Protein AF-A0A528D0G0-F1 (afdb_monomer_lite)

Sequence (110 aa):
LKVEKDDASKDRLARLEKDLSALEEESTELTSKWQAEKQKLGLAADLKKQLDEARNDLAIAQRNGEFQRAGELAYGKIPELEKKLTQAEAQDGKVGMVEEVVTPDHVAHI

Radius of gyration: 26.77 Å; chains: 1; bounding box: 59×29×76 Å

Foldseek 3Di:
DVVVVVVVVVVVVVVVVVVVVVVVVVVVVVVVVVVVVVVLVVVLVVLVVQLVVLVVVLVVCVVVVVVVSNCCSVPPVNVVSVVVNVVSVVVVVVPDDDPPPVDVVVVPDD

Secondary structure (DSSP, 8-state):
-HHHHHHHHHHHHHHHHHHHHHHHHHHHHHHHHHHHHHHHHHHHHHHHHHHHHHHHHHHHHHHHT-HHHHHHIIIIIHHHHHHHHHHHHHHHTTTSS------GGGG---

pLDDT: mean 76.04, std 17.57, range [34.56, 94.12]

Structure (mmCIF, N/CA/C/O backbone):
data_AF-A0A528D0G0-F1
#
_entry.id   AF-A0A528D0G0-F1
#
loop_
_atom_site.group_PDB
_atom_site.id
_atom_site.type_symbol
_atom_site.label_atom_id
_atom_site.label_alt_id
_atom_site.label_comp_id
_atom_site.label_asym_id
_atom_site.label_entity_id
_atom_site.label_seq_id
_atom_site.pdbx_PDB_ins_code
_atom_site.Cartn_x
_atom_site.Cartn_y
_atom_site.Cartn_z
_atom_site.occupancy
_atom_site.B_iso_or_equiv
_atom_site.auth_seq_id
_atom_site.auth_comp_id
_atom_site.auth_asym_id
_atom_site.auth_atom_id
_atom_site.pdbx_PDB_model_num
ATOM 1 N N . LEU A 1 1 ? 36.487 -0.348 -53.279 1.00 54.69 1 LEU A N 1
ATOM 2 C CA . LEU A 1 1 ? 36.580 -0.424 -51.803 1.00 54.69 1 LEU A CA 1
ATOM 3 C C . LEU A 1 1 ? 35.789 0.629 -51.010 1.00 54.69 1 LEU A C 1
ATOM 5 O O . LEU A 1 1 ? 35.525 0.363 -49.849 1.00 54.69 1 LEU A O 1
ATOM 9 N N . LYS A 1 2 ? 35.403 1.806 -51.544 1.00 52.78 2 LYS A N 1
ATOM 10 C CA . LYS A 1 2 ? 34.578 2.764 -50.765 1.00 52.78 2 LYS A CA 1
ATOM 11 C C . LYS A 1 2 ? 33.102 2.344 -50.619 1.00 52.78 2 LYS A C 1
ATOM 13 O O . LYS A 1 2 ? 32.533 2.576 -49.565 1.00 52.78 2 LYS A O 1
ATOM 18 N N . VAL A 1 3 ? 32.528 1.682 -51.626 1.00 55.06 3 VAL A N 1
ATOM 19 C CA . VAL A 1 3 ? 31.097 1.308 -51.659 1.00 55.06 3 VAL A CA 1
ATOM 20 C C . VAL A 1 3 ? 30.769 0.130 -50.723 1.00 55.06 3 VAL A C 1
ATOM 22 O O . VAL A 1 3 ? 29.803 0.203 -49.978 1.00 55.06 3 VAL A O 1
ATOM 25 N N . GLU A 1 4 ? 31.631 -0.894 -50.642 1.00 53.88 4 GLU A N 1
ATOM 26 C CA . GLU A 1 4 ? 31.452 -2.033 -49.711 1.00 53.88 4 GLU A CA 1
ATOM 27 C C . GLU A 1 4 ? 31.440 -1.609 -48.236 1.00 53.88 4 GLU A C 1
ATOM 29 O O . GLU A 1 4 ? 30.792 -2.237 -47.400 1.00 53.88 4 GLU A O 1
ATOM 34 N N . LYS A 1 5 ? 32.158 -0.529 -47.906 1.00 58.69 5 LYS A N 1
ATOM 35 C CA . LYS A 1 5 ? 32.216 0.002 -46.544 1.00 58.69 5 LYS A CA 1
ATOM 36 C C . LYS A 1 5 ? 30.916 0.711 -46.166 1.00 58.69 5 LYS A C 1
ATOM 38 O O . LYS A 1 5 ? 30.526 0.624 -45.007 1.00 58.69 5 LYS A O 1
ATOM 43 N N . ASP A 1 6 ? 30.251 1.363 -47.119 1.00 69.19 6 ASP A N 1
ATOM 44 C CA . ASP A 1 6 ? 28.952 2.011 -46.907 1.00 69.19 6 ASP A CA 1
ATOM 45 C C . ASP A 1 6 ? 27.831 0.985 -46.738 1.00 69.19 6 ASP A C 1
ATOM 47 O O . ASP A 1 6 ? 27.023 1.129 -45.823 1.00 69.19 6 ASP A O 1
ATOM 51 N N . ASP A 1 7 ? 27.802 -0.079 -47.544 1.00 74.31 7 ASP A N 1
ATOM 52 C CA . ASP A 1 7 ? 26.757 -1.105 -47.428 1.00 74.31 7 ASP A CA 1
ATOM 53 C C . ASP A 1 7 ? 26.907 -1.929 -46.139 1.00 74.31 7 ASP A C 1
ATOM 55 O O . ASP A 1 7 ? 25.940 -2.094 -45.398 1.00 74.31 7 ASP A O 1
ATOM 59 N N . ALA A 1 8 ? 28.131 -2.334 -45.774 1.00 77.31 8 ALA A N 1
ATOM 60 C CA . ALA A 1 8 ? 28.383 -3.002 -44.492 1.00 77.31 8 ALA A CA 1
ATOM 61 C C . ALA A 1 8 ? 28.116 -2.091 -43.276 1.00 77.31 8 ALA A C 1
ATOM 63 O O . ALA A 1 8 ? 27.755 -2.576 -42.199 1.00 77.31 8 ALA A O 1
ATOM 64 N N . SER A 1 9 ? 28.294 -0.773 -43.428 1.00 75.31 9 SER A N 1
ATOM 65 C CA . SER A 1 9 ? 27.980 0.198 -42.372 1.00 75.31 9 SER A CA 1
ATOM 66 C C . SER A 1 9 ? 26.473 0.399 -42.219 1.00 75.31 9 SER A C 1
ATOM 68 O O . SER A 1 9 ? 25.999 0.448 -41.087 1.00 75.31 9 SER A O 1
ATOM 70 N N . LYS A 1 10 ? 25.713 0.443 -43.322 1.00 79.06 10 LYS A N 1
ATOM 71 C CA . LYS A 1 10 ? 24.240 0.493 -43.303 1.00 79.06 10 LYS A CA 1
ATOM 72 C C . LYS A 1 10 ? 23.635 -0.760 -42.675 1.00 79.06 10 LYS A C 1
ATOM 74 O O . LYS A 1 10 ? 22.756 -0.639 -41.831 1.00 79.06 10 LYS A O 1
ATOM 79 N N . ASP A 1 11 ? 24.153 -1.942 -43.005 1.00 82.00 11 ASP A N 1
ATOM 80 C CA . ASP A 1 11 ? 23.706 -3.208 -42.406 1.00 82.00 11 ASP A CA 1
ATOM 81 C C . ASP A 1 11 ? 23.971 -3.262 -40.895 1.00 82.00 11 ASP A C 1
ATOM 83 O O . ASP A 1 11 ? 23.135 -3.733 -40.122 1.00 82.00 11 ASP A O 1
ATOM 87 N N . ARG A 1 12 ? 25.128 -2.756 -40.442 1.00 82.19 12 ARG A N 1
ATOM 88 C CA . ARG A 1 12 ? 25.420 -2.620 -39.006 1.00 82.19 12 ARG A CA 1
ATOM 89 C C . ARG A 1 12 ? 24.494 -1.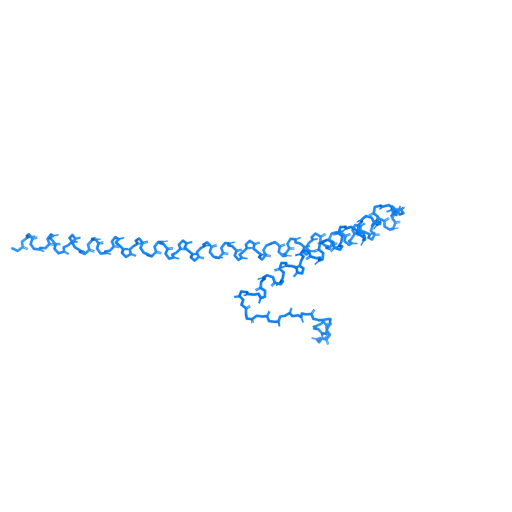626 -38.323 1.00 82.19 12 ARG A C 1
ATOM 91 O O . ARG A 1 12 ? 24.072 -1.892 -37.204 1.00 82.19 12 ARG A O 1
ATOM 98 N N . LEU A 1 13 ? 24.203 -0.507 -38.979 1.00 82.94 13 LEU A N 1
ATOM 99 C CA . LEU A 1 13 ? 23.323 0.528 -38.452 1.00 82.94 13 LEU A CA 1
ATOM 100 C C . LEU A 1 13 ? 21.894 -0.003 -38.291 1.00 82.94 13 LEU A C 1
ATOM 102 O O . LEU A 1 13 ? 21.342 0.110 -37.206 1.00 82.94 13 LEU A O 1
ATOM 106 N N . ALA A 1 14 ? 21.362 -0.712 -39.289 1.00 84.38 14 ALA A N 1
ATOM 107 C CA . ALA A 1 14 ? 20.046 -1.346 -39.206 1.00 84.38 14 ALA A CA 1
ATOM 108 C C . ALA A 1 14 ? 19.964 -2.419 -38.102 1.00 84.38 14 ALA A C 1
ATOM 110 O O . ALA A 1 14 ? 18.942 -2.549 -37.430 1.00 84.38 14 ALA A O 1
ATOM 111 N N . ARG A 1 15 ? 21.041 -3.191 -37.881 1.00 85.19 15 ARG A N 1
ATOM 112 C CA . ARG A 1 15 ? 21.112 -4.138 -36.753 1.00 85.19 15 ARG A CA 1
ATOM 113 C C . ARG A 1 15 ? 21.133 -3.419 -35.408 1.00 85.19 15 ARG A C 1
ATOM 115 O O . ARG A 1 15 ? 20.376 -3.799 -34.529 1.00 85.19 15 ARG A O 1
ATOM 122 N N . LEU A 1 16 ? 21.947 -2.373 -35.271 1.00 83.06 16 LEU A N 1
ATOM 123 C CA . LEU A 1 16 ? 22.017 -1.569 -34.050 1.00 83.06 16 LEU A CA 1
ATOM 124 C C . LEU A 1 16 ? 20.686 -0.881 -33.736 1.00 83.06 16 LEU A C 1
ATOM 126 O O . LEU A 1 16 ? 20.292 -0.865 -32.581 1.00 83.06 16 LEU A O 1
ATOM 130 N N . GLU A 1 17 ? 19.979 -0.355 -34.737 1.00 84.12 17 GLU A N 1
ATOM 131 C CA . GLU A 1 17 ? 18.640 0.226 -34.558 1.00 84.12 17 GLU A CA 1
ATOM 132 C C . GLU A 1 17 ? 17.622 -0.823 -34.105 1.00 84.12 17 GLU A C 1
ATOM 134 O O . GLU A 1 17 ? 16.809 -0.560 -33.220 1.00 84.12 17 GLU A O 1
ATOM 139 N N . LYS A 1 18 ? 17.690 -2.035 -34.664 1.00 88.00 18 LYS A N 1
ATOM 140 C CA . LYS A 1 18 ? 16.833 -3.145 -34.242 1.00 88.00 18 LYS A CA 1
ATOM 141 C C . LYS A 1 18 ? 17.132 -3.585 -32.808 1.00 88.00 18 LYS A C 1
ATOM 143 O O . LYS A 1 18 ? 16.201 -3.793 -32.036 1.00 88.00 18 LYS A O 1
ATOM 148 N N . ASP A 1 19 ? 18.409 -3.712 -32.460 1.00 85.12 19 ASP A N 1
ATOM 149 C CA . ASP A 1 19 ? 18.845 -4.086 -31.115 1.00 85.12 19 ASP A CA 1
ATOM 150 C C . ASP A 1 19 ? 18.480 -2.991 -30.100 1.00 85.12 19 ASP A C 1
ATOM 152 O O . ASP A 1 19 ? 18.052 -3.304 -28.993 1.00 85.12 19 ASP A O 1
ATOM 156 N N . LEU A 1 20 ? 18.577 -1.715 -30.490 1.00 87.25 20 LEU A N 1
ATOM 157 C CA . LEU A 1 20 ? 18.145 -0.576 -29.680 1.00 87.25 20 LEU A CA 1
ATOM 158 C C . LEU A 1 20 ? 16.640 -0.636 -29.406 1.00 87.25 20 LEU A C 1
ATOM 160 O O . LEU A 1 20 ? 16.237 -0.566 -28.251 1.00 87.25 20 LEU A O 1
ATOM 164 N N . SER A 1 21 ? 15.826 -0.832 -30.447 1.00 88.38 21 SER A N 1
ATOM 165 C CA . SER A 1 21 ? 14.372 -0.955 -30.303 1.00 88.38 21 SER A CA 1
ATOM 166 C C . SER A 1 21 ? 13.990 -2.139 -29.411 1.00 88.38 21 SER A C 1
ATOM 168 O O . SER A 1 21 ? 13.087 -2.015 -28.591 1.00 88.38 21 SER A O 1
ATOM 170 N N . ALA A 1 22 ? 14.688 -3.273 -29.532 1.00 88.62 22 ALA A N 1
ATOM 171 C CA . ALA A 1 22 ? 14.456 -4.438 -28.679 1.00 88.62 22 ALA A CA 1
ATOM 172 C C . ALA A 1 22 ? 14.811 -4.157 -27.207 1.00 88.62 22 ALA A C 1
ATOM 174 O O . ALA A 1 22 ? 14.057 -4.526 -26.309 1.00 88.62 22 ALA A O 1
ATOM 175 N N . LEU A 1 23 ? 15.925 -3.463 -26.950 1.00 85.38 23 LEU A N 1
ATOM 176 C CA . LEU A 1 23 ? 16.320 -3.061 -25.596 1.00 85.38 23 LEU A CA 1
ATOM 177 C C . LEU A 1 23 ? 15.362 -2.025 -24.990 1.00 85.38 23 LEU A C 1
ATOM 179 O O . LEU A 1 23 ? 15.108 -2.047 -23.786 1.00 85.38 23 LEU A O 1
ATOM 183 N N . GLU A 1 24 ? 14.841 -1.104 -25.801 1.00 86.06 24 GLU A N 1
ATOM 184 C CA . GLU A 1 24 ? 13.842 -0.123 -25.370 1.00 86.06 24 GLU A CA 1
ATOM 185 C C . GLU A 1 24 ? 12.513 -0.796 -25.002 1.00 86.06 24 GLU A C 1
ATOM 187 O O . GLU A 1 24 ? 11.918 -0.452 -23.977 1.00 86.06 24 GLU A O 1
ATOM 192 N N . GLU A 1 25 ? 12.074 -1.794 -25.773 1.00 88.06 25 GLU A N 1
ATOM 193 C CA . GLU A 1 25 ? 10.908 -2.624 -25.442 1.00 88.06 25 GLU A CA 1
ATOM 194 C C . GLU A 1 25 ? 11.117 -3.400 -24.133 1.00 88.06 25 GLU A C 1
ATOM 196 O O . GLU A 1 25 ? 10.272 -3.350 -23.239 1.00 88.06 25 GLU A O 1
ATOM 201 N N . GLU A 1 26 ? 12.271 -4.047 -23.956 1.00 85.75 26 GLU A N 1
ATOM 202 C CA . GLU A 1 26 ? 12.580 -4.781 -22.723 1.00 85.75 26 GLU A CA 1
ATOM 203 C C . GLU A 1 26 ? 12.638 -3.843 -21.504 1.00 85.75 26 GLU A C 1
ATOM 205 O O . GLU A 1 26 ? 12.068 -4.122 -20.444 1.00 85.75 26 GLU A O 1
ATOM 210 N N . SER A 1 27 ? 13.264 -2.675 -21.663 1.00 82.94 27 SER A N 1
ATOM 211 C CA . SER A 1 27 ? 13.347 -1.647 -20.623 1.00 82.94 27 SER A CA 1
ATOM 212 C C . SER A 1 27 ? 11.970 -1.099 -20.242 1.00 82.94 27 SER A C 1
ATOM 214 O O . SER A 1 27 ? 11.666 -0.934 -19.055 1.00 82.94 27 SER A O 1
ATOM 216 N N . THR A 1 28 ? 11.103 -0.841 -21.223 1.00 87.44 28 THR A N 1
ATOM 217 C CA . THR A 1 28 ? 9.737 -0.365 -20.965 1.00 87.44 28 THR A CA 1
ATOM 218 C C . THR A 1 28 ? 8.874 -1.437 -20.307 1.00 87.44 28 THR A C 1
ATOM 220 O O . THR A 1 28 ? 8.109 -1.111 -19.393 1.00 87.44 28 THR A O 1
ATOM 223 N N . GLU A 1 29 ? 9.033 -2.710 -20.672 1.00 88.50 29 GLU A N 1
ATOM 224 C CA . GLU A 1 29 ? 8.336 -3.820 -20.020 1.00 88.50 29 GLU A CA 1
ATOM 225 C C . GLU A 1 29 ? 8.761 -3.965 -18.550 1.00 88.50 29 GLU A C 1
ATOM 227 O O . GLU A 1 29 ? 7.912 -4.029 -17.654 1.00 88.50 29 GLU A O 1
ATOM 232 N N . LEU A 1 30 ? 10.069 -3.952 -18.277 1.00 81.12 30 LEU A N 1
ATOM 233 C CA . LEU A 1 30 ? 10.614 -4.027 -16.918 1.00 81.12 30 LEU A CA 1
ATOM 234 C C . LEU A 1 30 ? 10.213 -2.814 -16.075 1.00 81.12 30 LEU A C 1
ATOM 236 O O . LEU A 1 30 ? 9.803 -2.968 -14.924 1.00 81.12 30 LEU A O 1
ATOM 240 N N . THR A 1 31 ? 10.260 -1.613 -16.653 1.00 81.88 31 THR A N 1
ATOM 241 C CA . THR A 1 31 ? 9.828 -0.384 -15.975 1.00 81.88 31 THR A CA 1
ATOM 242 C C . THR A 1 31 ? 8.341 -0.436 -15.639 1.00 81.88 31 THR A C 1
ATOM 244 O O . THR A 1 31 ? 7.949 -0.046 -14.540 1.00 81.88 31 THR A O 1
ATOM 247 N N . SER A 1 32 ? 7.510 -0.956 -16.545 1.00 83.38 32 SER A N 1
ATOM 248 C CA . SER A 1 32 ? 6.069 -1.107 -16.320 1.00 83.38 32 SER A CA 1
ATOM 249 C C . SER A 1 32 ? 5.774 -2.115 -15.210 1.00 83.38 32 SER A C 1
ATOM 251 O O . SER A 1 32 ? 4.951 -1.841 -14.335 1.00 83.38 32 SER A O 1
ATOM 253 N N . LYS A 1 33 ? 6.484 -3.252 -15.191 1.00 77.38 33 LYS A N 1
ATOM 254 C CA . LYS A 1 33 ? 6.405 -4.241 -14.104 1.00 77.38 33 LYS A CA 1
ATOM 255 C C . LYS A 1 33 ? 6.804 -3.623 -12.765 1.00 77.38 33 LYS A C 1
ATOM 257 O O . LYS A 1 33 ? 6.042 -3.709 -11.807 1.00 77.38 33 LYS A O 1
ATOM 262 N N . TRP A 1 34 ? 7.930 -2.911 -12.721 1.00 77.31 34 TRP A N 1
ATOM 263 C CA . TRP A 1 34 ? 8.395 -2.236 -11.510 1.00 77.31 34 TRP A CA 1
ATOM 264 C C . TRP A 1 34 ? 7.428 -1.147 -11.026 1.00 77.31 34 TRP A C 1
ATOM 266 O O . TRP A 1 34 ? 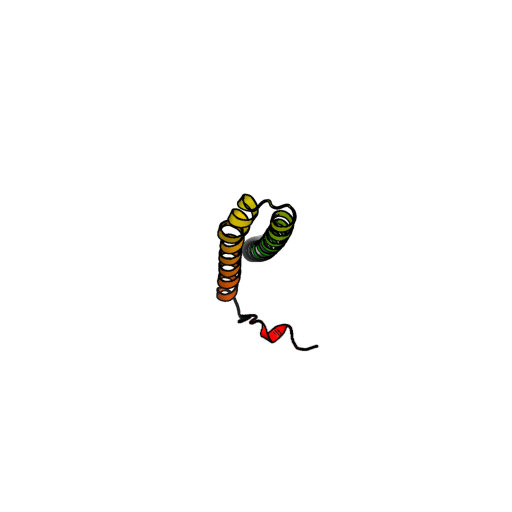7.160 -1.041 -9.831 1.00 77.31 34 TRP A O 1
ATOM 276 N N . GLN A 1 35 ? 6.860 -0.346 -11.931 1.00 75.31 35 GLN A N 1
ATOM 277 C CA . GLN A 1 35 ? 5.846 0.649 -11.575 1.00 75.31 35 GLN A CA 1
ATOM 278 C C . GLN A 1 35 ? 4.577 -0.005 -11.023 1.00 75.31 35 GLN A C 1
ATOM 280 O O . GLN A 1 35 ? 4.032 0.488 -10.035 1.00 75.31 35 GLN A O 1
ATOM 285 N N . ALA A 1 36 ? 4.132 -1.117 -11.613 1.00 77.25 36 ALA A N 1
ATOM 286 C CA . ALA A 1 36 ? 2.985 -1.870 -11.123 1.00 77.25 36 ALA A CA 1
ATOM 287 C C . ALA A 1 36 ? 3.246 -2.455 -9.726 1.00 77.25 36 ALA A C 1
ATOM 289 O O . ALA A 1 36 ? 2.400 -2.327 -8.843 1.00 77.25 36 ALA A O 1
ATOM 290 N N . GLU A 1 37 ? 4.423 -3.037 -9.489 1.00 74.50 37 GLU A N 1
ATOM 291 C CA . GLU A 1 37 ? 4.828 -3.530 -8.165 1.00 74.50 37 GLU A CA 1
ATOM 292 C C . GLU A 1 37 ? 4.927 -2.398 -7.141 1.00 74.50 37 GLU A C 1
ATOM 294 O O . GLU A 1 37 ? 4.390 -2.499 -6.040 1.00 74.50 37 GLU A O 1
ATOM 299 N N . LYS A 1 38 ? 5.526 -1.265 -7.515 1.00 73.44 38 LYS A N 1
ATOM 300 C CA . LYS A 1 38 ? 5.622 -0.095 -6.638 1.00 73.44 38 LYS A CA 1
ATOM 301 C C . LYS A 1 38 ? 4.248 0.471 -6.283 1.00 73.44 38 LYS A C 1
ATOM 303 O O . LYS A 1 38 ? 4.035 0.878 -5.143 1.00 73.44 38 LYS A O 1
ATOM 308 N N . GLN A 1 39 ? 3.317 0.510 -7.237 1.00 77.19 39 GLN A N 1
ATOM 309 C CA . GLN A 1 39 ? 1.938 0.918 -6.973 1.00 77.19 39 GLN A CA 1
ATOM 310 C C . GLN A 1 39 ? 1.245 -0.055 -6.019 1.00 77.19 39 GLN A C 1
ATOM 312 O O . GLN A 1 39 ? 0.613 0.404 -5.072 1.00 77.19 39 GLN A O 1
ATOM 317 N N . LYS A 1 40 ? 1.403 -1.371 -6.204 1.00 74.19 40 LYS A N 1
ATOM 318 C CA . LYS A 1 40 ? 0.859 -2.384 -5.282 1.00 74.19 40 LYS A CA 1
ATOM 319 C C . LYS A 1 40 ? 1.401 -2.221 -3.863 1.00 74.19 40 LYS A C 1
ATOM 321 O O . LYS A 1 40 ? 0.616 -2.141 -2.920 1.00 74.19 40 LYS A O 1
ATOM 326 N N . LEU A 1 41 ? 2.716 -2.057 -3.726 1.00 75.19 41 LEU A N 1
ATOM 327 C CA . LEU A 1 41 ? 3.362 -1.828 -2.435 1.00 75.19 41 LEU A CA 1
ATOM 328 C C . LEU A 1 41 ? 2.864 -0.528 -1.779 1.00 75.19 41 LEU A C 1
ATOM 330 O O . LEU A 1 41 ? 2.584 -0.487 -0.581 1.00 75.19 41 LEU A O 1
ATOM 334 N N . GLY A 1 42 ? 2.699 0.529 -2.581 1.00 80.06 42 GLY A N 1
ATOM 335 C CA . GLY A 1 42 ? 2.132 1.801 -2.138 1.00 80.06 42 GLY A CA 1
ATOM 336 C C . GLY A 1 42 ? 0.684 1.675 -1.660 1.00 80.06 42 GLY A C 1
ATOM 337 O O . GLY A 1 42 ? 0.332 2.264 -0.643 1.00 80.06 42 GLY A O 1
ATOM 338 N N . LEU A 1 43 ? -0.138 0.874 -2.342 1.00 82.00 43 LEU A N 1
ATOM 339 C CA . LEU A 1 43 ? -1.527 0.618 -1.956 1.00 82.00 43 LEU A CA 1
ATOM 340 C C . LEU A 1 43 ? -1.619 -0.134 -0.625 1.00 82.00 43 LEU A C 1
ATOM 342 O O . LEU A 1 43 ? -2.430 0.238 0.218 1.00 82.00 43 LEU A O 1
ATOM 346 N N . ALA A 1 44 ? -0.785 -1.152 -0.403 1.00 81.31 44 ALA A N 1
ATOM 347 C CA . ALA A 1 44 ? -0.755 -1.873 0.870 1.00 81.31 44 ALA A CA 1
ATOM 348 C C . ALA A 1 44 ? -0.333 -0.957 2.035 1.00 81.31 44 ALA A C 1
ATOM 350 O O . ALA A 1 44 ? -0.953 -0.976 3.101 1.00 81.31 44 ALA A O 1
ATOM 351 N N . ALA A 1 45 ? 0.682 -0.113 1.822 1.00 81.94 45 ALA A N 1
ATOM 352 C CA . ALA A 1 45 ? 1.124 0.867 2.812 1.00 81.94 45 ALA A CA 1
ATOM 353 C C . ALA A 1 45 ? 0.041 1.918 3.119 1.00 81.94 45 ALA A C 1
ATOM 355 O O . ALA A 1 45 ? -0.190 2.246 4.283 1.00 81.94 45 ALA A O 1
ATOM 356 N N . ASP A 1 46 ? -0.652 2.414 2.093 1.00 86.69 46 ASP A N 1
ATOM 357 C CA . ASP A 1 46 ? -1.741 3.377 2.258 1.00 86.69 46 ASP A CA 1
ATOM 358 C C . ASP A 1 46 ? -2.946 2.756 2.983 1.00 86.69 46 ASP A C 1
ATOM 360 O O . ASP A 1 46 ? -3.494 3.361 3.902 1.00 86.69 46 ASP A O 1
ATOM 364 N N . LEU A 1 47 ? -3.304 1.507 2.664 1.00 87.25 47 LEU A N 1
ATOM 365 C CA . LEU A 1 47 ? -4.353 0.765 3.370 1.00 87.25 47 LEU A CA 1
ATOM 366 C C . LEU A 1 47 ? -4.017 0.552 4.852 1.00 87.25 47 LEU A C 1
ATOM 368 O O . LEU A 1 47 ? -4.893 0.746 5.695 1.00 87.25 47 LEU A O 1
ATOM 372 N N . LYS A 1 48 ? -2.763 0.209 5.186 1.00 85.94 48 LYS A N 1
ATOM 373 C CA . LYS A 1 48 ? -2.297 0.122 6.584 1.00 85.94 48 LYS A CA 1
ATOM 374 C C . LYS A 1 48 ? -2.438 1.461 7.301 1.00 85.94 48 LYS A C 1
ATOM 376 O O . LYS A 1 48 ? -3.002 1.516 8.389 1.00 85.94 48 LYS A O 1
ATOM 381 N N . LYS A 1 49 ? -2.014 2.550 6.659 1.00 90.19 49 LYS A N 1
ATOM 382 C CA . LYS A 1 49 ? -2.144 3.896 7.224 1.00 90.19 49 LYS A CA 1
ATOM 383 C C . LYS A 1 49 ? -3.608 4.275 7.477 1.00 90.19 49 LYS A C 1
ATOM 385 O O . LYS A 1 49 ? -3.934 4.741 8.564 1.00 90.19 49 LYS A O 1
ATOM 390 N N . GLN A 1 50 ? -4.497 4.032 6.512 1.00 89.12 50 GLN A N 1
ATOM 391 C CA . GLN A 1 50 ? -5.933 4.295 6.666 1.00 89.12 50 GLN A CA 1
ATOM 392 C C . GLN A 1 50 ? -6.561 3.453 7.786 1.00 89.12 50 GLN A C 1
ATOM 394 O O . GLN A 1 50 ? -7.460 3.928 8.481 1.00 89.12 50 GLN A O 1
ATOM 399 N N . LEU A 1 51 ? -6.106 2.208 7.964 1.00 89.69 51 LEU A N 1
ATOM 400 C CA . LEU A 1 51 ? -6.554 1.328 9.041 1.00 89.69 51 LEU A CA 1
ATOM 401 C C . LEU A 1 51 ? -6.167 1.888 10.415 1.00 89.69 51 LEU A C 1
ATOM 403 O O . LEU A 1 51 ? -7.011 1.958 11.309 1.00 89.69 51 LEU A O 1
ATOM 407 N N . ASP A 1 52 ? -4.913 2.305 10.577 1.00 90.94 52 ASP A N 1
ATOM 408 C CA . ASP A 1 52 ? -4.416 2.874 11.830 1.00 90.94 52 ASP A CA 1
ATOM 409 C C . ASP A 1 52 ? -5.104 4.204 12.161 1.00 90.94 52 ASP A C 1
ATOM 411 O O . ASP A 1 52 ? -5.513 4.424 13.304 1.00 90.94 52 ASP A O 1
ATOM 415 N N . GLU A 1 53 ? -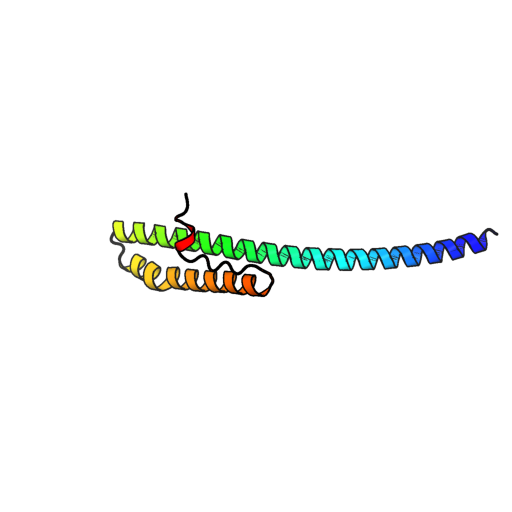5.322 5.059 11.157 1.00 92.69 53 GLU A N 1
ATOM 416 C CA . GLU A 1 53 ? -6.121 6.280 11.301 1.00 92.69 53 GLU A CA 1
ATOM 417 C C . GLU A 1 53 ? -7.553 5.958 11.747 1.00 92.69 53 GLU A C 1
ATOM 419 O O . GLU A 1 53 ? -8.033 6.529 12.725 1.00 92.69 53 GLU A O 1
ATOM 424 N N . ALA A 1 54 ? -8.220 4.989 11.111 1.00 90.94 54 ALA A N 1
ATOM 425 C CA . ALA A 1 54 ? -9.581 4.593 11.474 1.00 90.94 54 ALA A CA 1
ATOM 426 C C . ALA A 1 54 ? -9.674 4.008 12.897 1.00 90.94 54 ALA A C 1
ATOM 428 O O . ALA A 1 54 ? -10.657 4.251 13.601 1.00 90.94 54 ALA A O 1
ATOM 429 N N . ARG A 1 55 ? -8.655 3.263 13.344 1.00 89.81 55 ARG A N 1
ATOM 430 C CA . ARG A 1 55 ? -8.562 2.740 14.718 1.00 89.81 55 ARG A CA 1
ATOM 431 C C . ARG A 1 55 ? -8.373 3.861 15.740 1.00 89.81 55 ARG A C 1
ATOM 433 O O . ARG A 1 55 ? -9.004 3.834 16.796 1.00 89.81 55 ARG A O 1
ATOM 440 N N . ASN A 1 56 ? -7.547 4.855 15.424 1.00 93.19 56 ASN A N 1
ATOM 441 C CA . ASN A 1 56 ? -7.359 6.021 16.281 1.00 93.19 56 ASN A CA 1
ATOM 442 C C . ASN A 1 56 ? -8.639 6.870 16.356 1.00 93.19 56 ASN A C 1
ATOM 444 O O . ASN A 1 56 ? -9.094 7.217 17.446 1.00 93.19 56 ASN A O 1
ATOM 448 N N . ASP A 1 57 ? -9.284 7.113 15.214 1.00 91.94 57 ASP A N 1
ATOM 449 C CA . ASP A 1 57 ? -10.569 7.812 15.135 1.00 91.94 57 ASP A CA 1
ATOM 450 C C . ASP A 1 57 ? -11.648 7.105 15.959 1.00 91.94 57 ASP A C 1
ATOM 452 O O . ASP A 1 57 ? -12.433 7.761 16.642 1.00 91.94 57 ASP A O 1
ATOM 456 N N . LEU A 1 58 ? -11.669 5.768 15.951 1.00 91.50 58 LEU A N 1
ATOM 457 C CA . LEU A 1 58 ? -12.577 4.984 16.782 1.00 91.50 58 LEU A CA 1
ATOM 458 C C . LEU A 1 58 ? -12.315 5.214 18.274 1.00 91.50 58 LEU A C 1
ATOM 460 O O . LEU A 1 58 ? -13.266 5.443 19.023 1.00 91.50 58 LEU A O 1
ATOM 464 N N . ALA A 1 59 ? -11.054 5.211 18.711 1.00 91.50 59 ALA A N 1
ATOM 465 C CA . ALA A 1 59 ? -10.700 5.474 20.107 1.00 91.50 59 ALA A CA 1
ATOM 466 C C . ALA A 1 59 ? -11.079 6.904 20.538 1.00 91.50 59 ALA A C 1
ATOM 468 O O . ALA A 1 59 ? -11.594 7.119 21.639 1.00 91.50 59 ALA A O 1
ATOM 469 N N . ILE A 1 60 ? -10.879 7.886 19.654 1.00 94.12 60 ILE A N 1
ATOM 470 C CA . ILE A 1 60 ? -11.278 9.280 19.880 1.00 94.12 60 ILE A CA 1
ATOM 471 C C . ILE A 1 60 ? -12.804 9.394 19.964 1.00 94.12 60 ILE A C 1
ATOM 473 O O . ILE A 1 60 ? -13.317 9.990 20.912 1.00 94.12 60 ILE A O 1
ATOM 477 N N . ALA A 1 61 ? -13.534 8.792 19.022 1.00 92.69 61 ALA A N 1
ATOM 478 C CA . ALA A 1 61 ? -14.994 8.798 18.990 1.00 92.69 61 ALA A CA 1
ATOM 479 C C . ALA A 1 61 ? -15.588 8.145 20.247 1.00 92.69 61 ALA A C 1
ATOM 481 O O . ALA A 1 61 ? -16.509 8.693 20.850 1.00 92.69 61 ALA A O 1
ATOM 482 N N . GLN A 1 62 ? -15.015 7.027 20.704 1.00 89.75 62 GLN A N 1
ATOM 483 C CA . GLN A 1 62 ? -15.403 6.378 21.959 1.00 89.75 62 GLN A CA 1
ATOM 484 C C . GLN A 1 62 ? -15.183 7.291 23.170 1.00 89.75 62 GLN A C 1
ATOM 486 O O . GLN A 1 62 ? -16.070 7.406 24.015 1.00 89.75 62 GLN A O 1
ATOM 491 N N . ARG A 1 63 ? -14.038 7.983 23.245 1.00 93.31 63 ARG A N 1
ATOM 492 C CA . ARG A 1 63 ? -13.737 8.909 24.348 1.00 93.31 63 ARG A CA 1
ATOM 493 C C . ARG A 1 63 ? -14.649 10.137 24.351 1.00 93.31 63 ARG A C 1
ATOM 495 O O . ARG A 1 63 ? -15.013 10.620 25.418 1.00 93.31 63 ARG A O 1
ATOM 502 N N . ASN A 1 64 ? -15.017 10.628 23.172 1.00 93.06 64 ASN A N 1
ATOM 503 C CA . ASN A 1 64 ? -15.892 11.788 23.007 1.00 93.06 64 ASN A CA 1
ATOM 504 C C . ASN A 1 64 ? -17.387 11.441 23.149 1.00 93.06 64 ASN A C 1
ATOM 506 O O . ASN A 1 64 ? -18.222 12.342 23.129 1.00 93.06 64 ASN A O 1
ATOM 510 N N . GLY A 1 65 ? -17.739 10.157 23.295 1.00 92.31 65 GLY A N 1
ATOM 511 C CA . GLY A 1 65 ? -19.131 9.701 23.374 1.00 92.31 65 GLY A CA 1
ATOM 512 C C . GLY A 1 65 ? -19.865 9.691 22.026 1.00 92.31 65 GLY A C 1
ATOM 513 O O . GLY A 1 65 ? -21.091 9.602 21.989 1.00 92.31 65 GLY A O 1
ATOM 514 N N . GLU A 1 66 ? -19.141 9.756 20.907 1.00 92.69 66 GLU A N 1
ATOM 515 C CA . GLU A 1 66 ? -19.682 9.675 19.546 1.00 92.69 66 GLU A CA 1
ATOM 516 C C . GLU A 1 66 ? -19.947 8.211 19.145 1.00 92.69 66 GLU A C 1
ATOM 518 O O . GLU A 1 66 ? -19.330 7.663 18.229 1.00 92.69 66 GLU A O 1
ATOM 523 N N . PHE A 1 67 ? -20.878 7.546 19.835 1.00 88.56 67 PHE A N 1
ATOM 524 C CA . PHE A 1 67 ? -21.144 6.113 19.644 1.00 88.56 67 PHE A CA 1
ATOM 525 C C . PHE A 1 67 ? -21.637 5.749 18.238 1.00 88.56 67 PHE A C 1
ATOM 527 O O . PHE A 1 67 ? -21.346 4.656 17.757 1.00 88.56 67 PHE A O 1
ATOM 534 N N . GLN A 1 68 ? -22.339 6.661 17.559 1.00 90.62 68 GLN A N 1
ATOM 535 C CA . GLN A 1 68 ? -22.778 6.448 16.178 1.00 90.62 68 GLN A CA 1
ATOM 536 C C . GLN A 1 68 ? -21.575 6.332 15.232 1.00 90.62 68 GLN A C 1
ATOM 538 O O . GLN A 1 68 ? -21.439 5.346 14.512 1.00 90.62 68 GLN A O 1
ATOM 543 N N . ARG A 1 69 ? -20.644 7.288 15.316 1.00 87.69 69 ARG A N 1
ATOM 544 C CA . ARG A 1 69 ? -19.418 7.300 14.513 1.00 87.69 69 ARG A CA 1
ATOM 545 C C . ARG A 1 69 ? -18.488 6.142 14.873 1.00 87.69 69 ARG A C 1
ATOM 547 O O . ARG A 1 69 ? -17.914 5.516 13.988 1.00 87.69 69 ARG A O 1
ATOM 554 N N . ALA A 1 70 ? -18.382 5.813 16.160 1.00 90.44 70 ALA A N 1
ATOM 555 C CA . ALA A 1 70 ? -17.627 4.650 16.615 1.00 90.44 70 ALA A CA 1
ATOM 556 C C . ALA A 1 70 ? -18.196 3.338 16.047 1.00 90.44 70 ALA A C 1
ATOM 558 O O . ALA A 1 70 ? -17.424 2.480 15.633 1.00 90.44 70 ALA A O 1
ATOM 559 N N . GLY A 1 71 ? -19.524 3.190 15.976 1.00 88.12 71 GLY A N 1
ATOM 560 C CA . GLY A 1 71 ? -20.179 2.029 15.367 1.00 88.12 71 GLY A CA 1
ATOM 561 C C . GLY A 1 71 ? -19.915 1.913 13.863 1.00 88.12 71 GLY A C 1
ATOM 562 O O . GLY A 1 71 ? -19.573 0.834 13.383 1.00 88.12 71 GLY A O 1
ATOM 563 N N . GLU A 1 72 ? -19.999 3.026 13.130 1.00 90.75 72 GLU A N 1
ATOM 564 C CA . GLU A 1 72 ? -19.687 3.077 11.693 1.00 90.75 72 GLU A CA 1
ATOM 565 C C . GLU A 1 72 ? -18.219 2.718 11.406 1.00 90.75 72 GLU A C 1
ATOM 567 O O . GLU A 1 72 ? -17.921 1.967 10.473 1.00 90.75 72 GLU A O 1
ATOM 572 N N . LEU A 1 73 ? -17.289 3.205 12.232 1.00 89.75 73 LEU A N 1
ATOM 573 C CA . LEU A 1 73 ? -15.872 2.864 12.119 1.00 89.75 73 LEU A CA 1
ATOM 574 C C . LEU A 1 73 ? -15.613 1.396 12.480 1.00 89.75 73 LEU A C 1
ATOM 576 O O . LEU A 1 73 ? -14.939 0.703 11.720 1.00 89.75 73 LEU A O 1
ATOM 580 N N . ALA A 1 74 ? -16.176 0.913 13.591 1.00 86.12 74 ALA A N 1
ATOM 581 C CA . ALA A 1 74 ? -15.942 -0.433 14.118 1.00 86.12 74 ALA A CA 1
ATOM 582 C C . ALA A 1 74 ? -16.488 -1.540 13.212 1.00 86.12 74 ALA A C 1
ATOM 584 O O . ALA A 1 74 ? -15.837 -2.566 13.043 1.00 86.12 74 ALA A O 1
ATOM 585 N N . TYR A 1 75 ? -17.684 -1.344 12.653 1.00 88.00 75 TYR A N 1
ATOM 586 C CA . TYR A 1 75 ? -18.398 -2.387 11.911 1.00 88.00 75 TYR A CA 1
ATOM 587 C C . TYR A 1 75 ? -18.471 -2.139 10.403 1.00 88.00 75 TYR A C 1
ATOM 589 O O . TYR A 1 75 ? -18.828 -3.052 9.663 1.00 88.00 75 TYR A O 1
ATOM 597 N N . GLY A 1 76 ? -18.135 -0.935 9.936 1.00 90.81 76 GLY A N 1
ATOM 598 C CA . GLY A 1 76 ? -18.090 -0.602 8.514 1.00 90.81 76 GLY A CA 1
ATOM 599 C C . GLY A 1 76 ? -16.659 -0.440 8.027 1.00 90.81 76 GLY A C 1
ATOM 600 O O . GLY A 1 76 ? -16.111 -1.305 7.347 1.00 90.81 76 GLY A O 1
ATOM 601 N N . LYS A 1 77 ? -16.033 0.678 8.400 1.00 87.75 77 LYS A N 1
ATOM 602 C CA . LYS A 1 77 ? -14.789 1.121 7.758 1.00 87.75 77 LYS A CA 1
ATOM 603 C C . LYS A 1 77 ? -13.577 0.251 8.100 1.00 87.75 77 LYS A C 1
ATOM 605 O O . LYS A 1 77 ? -12.821 -0.098 7.198 1.00 87.75 77 LYS A O 1
ATOM 610 N N . ILE A 1 78 ? -13.389 -0.113 9.370 1.00 87.69 78 ILE A N 1
ATOM 611 C CA . ILE A 1 78 ? -12.242 -0.929 9.802 1.00 87.69 78 ILE A CA 1
ATOM 612 C C . ILE A 1 78 ? -12.298 -2.336 9.175 1.00 87.69 78 ILE A C 1
ATOM 614 O O . ILE A 1 78 ? -11.326 -2.698 8.512 1.00 87.69 78 ILE A O 1
ATOM 618 N N . PRO A 1 79 ? -13.412 -3.097 9.252 1.00 89.56 79 PRO A N 1
ATOM 619 C CA . PRO A 1 79 ? -13.494 -4.419 8.624 1.00 89.56 79 PRO A CA 1
ATOM 620 C C . PRO A 1 79 ? -13.306 -4.386 7.102 1.00 89.56 79 PRO A C 1
ATOM 622 O O . PRO A 1 79 ? -12.692 -5.284 6.524 1.00 89.56 79 PRO A O 1
ATOM 625 N N . GLU A 1 80 ? -13.809 -3.347 6.427 1.00 89.06 80 GLU A N 1
ATOM 626 C CA . GLU A 1 80 ? -13.585 -3.168 4.990 1.00 89.06 80 GLU A CA 1
ATOM 627 C C . GLU A 1 80 ? -12.110 -2.933 4.652 1.00 89.06 80 GLU A C 1
ATOM 629 O O . GLU A 1 80 ? -11.607 -3.503 3.680 1.00 89.06 80 GLU A O 1
ATOM 634 N N . LEU A 1 81 ? -11.414 -2.1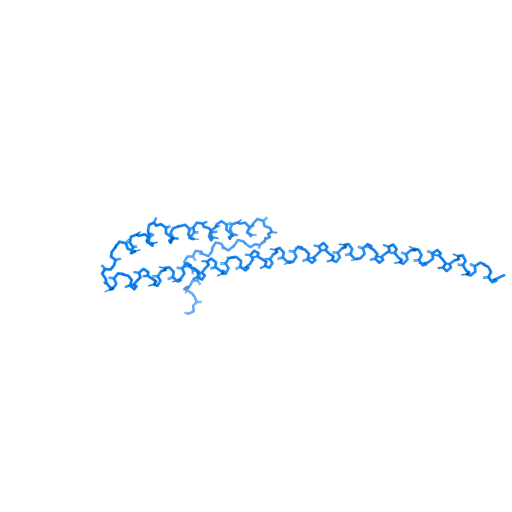06 5.437 1.00 88.12 81 LEU A N 1
ATOM 635 C CA . LEU A 1 81 ? -9.989 -1.834 5.255 1.00 88.12 81 LEU A CA 1
ATOM 636 C C . LEU A 1 81 ? -9.138 -3.073 5.549 1.00 88.12 81 LEU A C 1
ATOM 638 O O . LEU A 1 81 ? -8.246 -3.376 4.760 1.00 88.12 81 LEU A O 1
ATOM 642 N N . GLU A 1 82 ? -9.454 -3.846 6.592 1.00 84.75 82 GLU A N 1
ATOM 643 C CA . GLU A 1 82 ? -8.780 -5.123 6.883 1.00 84.75 82 GLU A CA 1
ATOM 644 C C . GLU A 1 82 ? -8.969 -6.131 5.744 1.00 84.75 82 GLU A C 1
ATOM 646 O O . GLU A 1 82 ? -8.019 -6.788 5.309 1.00 84.75 82 GLU A O 1
ATOM 651 N N . LYS A 1 83 ? -10.180 -6.217 5.181 1.00 85.44 83 LYS A N 1
ATOM 652 C CA . LYS A 1 83 ? -10.456 -7.086 4.031 1.00 85.44 83 LYS A CA 1
ATOM 653 C C . LYS A 1 83 ? -9.712 -6.642 2.768 1.00 85.44 83 LYS A C 1
ATOM 655 O O . LYS A 1 83 ? -9.233 -7.482 2.010 1.00 85.44 83 LYS A O 1
ATOM 660 N N . LYS A 1 84 ? -9.612 -5.334 2.518 1.00 83.81 84 LYS A N 1
ATOM 661 C CA . LYS A 1 84 ? -8.840 -4.799 1.384 1.00 83.81 84 LYS A CA 1
ATOM 662 C C . LYS A 1 84 ? -7.346 -5.035 1.563 1.00 83.81 84 LYS A C 1
ATOM 664 O O . LYS A 1 84 ? -6.684 -5.403 0.599 1.00 83.81 84 LYS A O 1
ATOM 669 N N . LEU A 1 85 ? -6.833 -4.866 2.781 1.00 82.69 85 LEU A N 1
ATOM 670 C CA . LEU A 1 85 ? -5.426 -5.092 3.089 1.00 82.69 85 LEU A CA 1
ATOM 671 C C . LEU A 1 85 ? -5.051 -6.562 2.900 1.00 82.69 85 LEU A C 1
ATOM 673 O O . LEU A 1 85 ? -4.124 -6.861 2.157 1.00 82.69 85 LEU A O 1
ATOM 677 N N . THR A 1 86 ? -5.836 -7.476 3.470 1.00 80.81 86 THR A N 1
ATOM 678 C CA . THR A 1 86 ? -5.634 -8.922 3.292 1.00 80.81 86 THR A CA 1
ATOM 679 C C . THR A 1 86 ? -5.748 -9.353 1.828 1.00 80.81 86 THR A C 1
ATOM 681 O O . THR A 1 86 ? -5.002 -10.223 1.390 1.00 80.81 86 THR A O 1
ATOM 684 N N . GLN A 1 87 ? -6.629 -8.737 1.029 1.00 81.31 87 GLN A N 1
ATOM 685 C CA . GLN A 1 87 ? -6.677 -8.980 -0.418 1.00 81.31 87 GLN A CA 1
ATOM 686 C C . GLN A 1 87 ? -5.442 -8.457 -1.157 1.00 81.31 87 GLN A C 1
ATOM 688 O O . GLN A 1 87 ? -4.961 -9.139 -2.061 1.00 81.31 87 GLN A O 1
ATOM 693 N N . ALA A 1 88 ? -4.943 -7.274 -0.796 1.00 77.94 88 ALA A N 1
ATOM 694 C CA . ALA A 1 88 ? -3.731 -6.709 -1.382 1.00 77.94 88 ALA A CA 1
ATOM 695 C C . ALA A 1 88 ? -2.502 -7.574 -1.049 1.00 77.94 88 ALA A C 1
ATOM 697 O O . ALA A 1 88 ? -1.761 -7.952 -1.952 1.00 77.94 88 ALA A O 1
ATOM 698 N N . GLU A 1 89 ? -2.353 -7.984 0.214 1.00 72.44 89 GLU A N 1
ATOM 699 C CA . GLU A 1 89 ? -1.273 -8.868 0.674 1.00 72.44 89 GLU A CA 1
ATOM 700 C C . GLU A 1 89 ? -1.373 -10.274 0.044 1.00 72.44 89 GLU A C 1
ATOM 702 O O . GLU A 1 89 ? -0.375 -10.833 -0.409 1.00 72.44 89 GLU A O 1
ATOM 707 N N . ALA A 1 90 ? -2.582 -10.832 -0.099 1.00 70.38 90 ALA A N 1
ATOM 708 C CA . ALA A 1 90 ? -2.785 -12.121 -0.769 1.00 70.38 90 ALA A CA 1
ATOM 709 C C . ALA A 1 90 ? -2.519 -12.079 -2.287 1.00 70.38 90 ALA A C 1
ATOM 711 O O . ALA A 1 90 ? -2.195 -13.110 -2.885 1.00 70.38 90 ALA A O 1
ATOM 712 N N . GLN A 1 91 ? -2.686 -10.921 -2.935 1.00 63.69 91 GLN A N 1
ATOM 713 C CA . GLN A 1 91 ? -2.319 -10.746 -4.342 1.00 63.69 91 GLN A CA 1
ATOM 714 C C . GLN A 1 91 ? -0.803 -10.650 -4.535 1.00 63.69 91 GLN A C 1
ATOM 716 O O . GLN A 1 91 ? -0.309 -11.175 -5.535 1.00 63.69 91 GLN A O 1
ATOM 721 N N . ASP A 1 92 ? -0.072 -10.060 -3.587 1.00 59.38 92 ASP A N 1
ATOM 722 C CA . ASP A 1 92 ? 1.397 -10.058 -3.593 1.00 59.38 92 ASP A CA 1
ATOM 723 C C . ASP A 1 92 ? 1.966 -11.466 -3.364 1.00 59.38 92 ASP A C 1
ATOM 725 O O . ASP A 1 92 ? 2.857 -11.900 -4.098 1.00 59.38 92 ASP A O 1
ATOM 729 N N . GLY A 1 93 ? 1.366 -12.253 -2.462 1.00 52.75 93 GLY A N 1
ATOM 730 C CA . GLY A 1 93 ? 1.777 -13.641 -2.202 1.00 52.75 93 GLY A CA 1
ATOM 731 C C . GLY A 1 93 ? 1.666 -14.594 -3.405 1.00 52.75 93 GLY A C 1
ATOM 732 O O . GLY A 1 93 ? 2.289 -15.653 -3.414 1.00 52.75 93 GLY A O 1
ATOM 733 N N . LYS A 1 94 ? 0.913 -14.235 -4.457 1.00 48.44 94 LYS A N 1
ATOM 734 C CA . LYS A 1 94 ? 0.797 -15.041 -5.689 1.00 48.44 94 LYS A CA 1
ATOM 735 C C . LYS A 1 94 ? 1.853 -14.730 -6.755 1.00 48.44 94 LYS A C 1
ATOM 737 O O . LYS A 1 94 ? 1.926 -15.481 -7.727 1.00 48.44 94 LYS A O 1
ATOM 742 N N . VAL A 1 95 ? 2.654 -13.670 -6.604 1.00 46.44 95 VAL A N 1
ATOM 743 C CA . VAL A 1 95 ? 3.674 -13.278 -7.600 1.00 46.44 95 VAL A CA 1
ATOM 744 C C . VAL A 1 95 ? 5.106 -13.635 -7.173 1.00 46.44 95 VAL A C 1
ATOM 746 O O . VAL A 1 95 ? 5.980 -13.714 -8.030 1.00 46.44 95 VAL A O 1
ATOM 749 N N . GLY A 1 96 ? 5.372 -14.005 -5.918 1.00 39.81 96 GLY A N 1
ATOM 750 C CA . GLY A 1 96 ? 6.695 -14.526 -5.570 1.00 39.81 96 GLY A CA 1
ATOM 751 C C . GLY A 1 96 ? 6.906 -14.853 -4.096 1.00 39.81 96 GLY A C 1
ATOM 752 O O . GLY A 1 96 ? 6.755 -13.999 -3.239 1.00 39.81 96 GLY A O 1
ATOM 753 N N . MET A 1 97 ? 7.323 -16.095 -3.842 1.00 38.72 97 MET A N 1
ATOM 754 C CA . MET A 1 97 ? 8.377 -16.494 -2.892 1.00 38.72 97 MET A CA 1
ATOM 755 C C . MET A 1 97 ? 8.339 -16.027 -1.420 1.00 38.72 97 MET A C 1
ATOM 757 O O . MET A 1 97 ? 9.334 -16.230 -0.730 1.00 38.72 97 MET A O 1
ATOM 761 N N . VAL A 1 98 ? 7.252 -15.469 -0.885 1.00 40.91 98 VAL A N 1
ATOM 762 C CA . VAL A 1 98 ? 7.190 -15.137 0.550 1.00 40.91 98 VAL A CA 1
ATOM 763 C C . VAL A 1 98 ? 5.845 -15.553 1.146 1.00 40.91 98 VAL A C 1
ATOM 765 O O . VAL A 1 98 ? 4.859 -14.822 1.103 1.00 40.91 98 VAL A O 1
ATOM 768 N N . GLU A 1 99 ? 5.813 -16.758 1.723 1.00 40.53 99 GLU A N 1
ATOM 769 C CA . GLU A 1 99 ? 4.875 -17.079 2.801 1.00 40.53 99 GLU A CA 1
ATOM 770 C C . GLU A 1 99 ? 5.286 -16.262 4.031 1.00 40.53 99 GLU A C 1
ATOM 772 O O . GLU A 1 99 ? 6.069 -16.714 4.859 1.00 40.53 99 GLU A O 1
ATOM 777 N N . GLU A 1 100 ? 4.764 -15.046 4.161 1.00 40.88 100 GLU A N 1
ATOM 778 C CA . GLU A 1 100 ? 4.737 -14.349 5.447 1.00 40.88 100 GLU A CA 1
ATOM 779 C C . GLU A 1 100 ? 3.282 -14.183 5.875 1.00 40.88 100 GLU A C 1
ATOM 781 O O . GLU A 1 100 ? 2.707 -13.098 5.916 1.00 40.88 100 GLU A O 1
ATOM 786 N N . VAL A 1 101 ? 2.655 -15.308 6.223 1.00 39.62 101 VAL A N 1
ATOM 787 C CA . VAL A 1 101 ? 1.578 -15.244 7.207 1.00 39.62 101 VAL A CA 1
ATOM 788 C C . VAL A 1 101 ? 2.268 -14.880 8.521 1.00 39.62 101 VAL A C 1
ATOM 790 O O . VAL A 1 101 ? 2.688 -15.754 9.275 1.00 39.62 101 VAL A O 1
ATOM 793 N N . VAL A 1 102 ? 2.460 -13.582 8.766 1.00 42.91 102 VAL A N 1
ATOM 794 C CA . VAL A 1 102 ? 2.902 -13.075 10.067 1.00 42.91 102 VAL A CA 1
ATOM 795 C C . VAL A 1 102 ? 1.739 -13.282 11.030 1.00 42.91 102 VAL A C 1
ATOM 797 O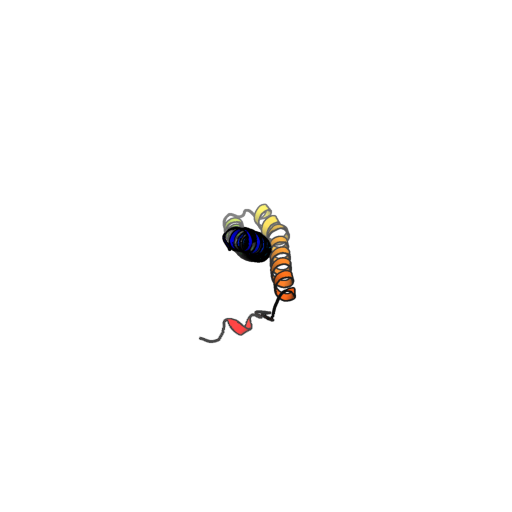 O . VAL A 1 102 ? 0.904 -12.408 11.259 1.00 42.91 102 VAL A O 1
ATOM 800 N N . THR A 1 103 ? 1.646 -14.499 11.555 1.00 44.16 103 THR A N 1
ATOM 801 C CA . THR A 1 103 ? 0.888 -14.791 12.761 1.00 44.16 103 THR A CA 1
ATOM 802 C C . THR A 1 103 ? 1.487 -13.997 13.930 1.00 44.16 103 THR A C 1
ATOM 804 O O . THR A 1 103 ? 2.669 -13.634 13.891 1.00 44.16 103 THR A O 1
ATOM 807 N N . PRO A 1 104 ? 0.704 -13.722 14.991 1.00 41.53 104 PRO A N 1
ATOM 808 C CA . PRO A 1 104 ? 1.157 -12.965 16.164 1.00 41.53 104 PRO A CA 1
ATOM 809 C C . PRO A 1 104 ? 2.425 -13.501 16.861 1.00 41.53 104 PRO A C 1
ATOM 811 O O . PRO A 1 104 ? 2.965 -12.819 17.728 1.00 41.53 104 PRO A O 1
ATOM 814 N N . ASP A 1 105 ? 2.922 -14.682 16.486 1.00 42.22 105 ASP A N 1
ATOM 815 C CA . ASP A 1 105 ? 4.148 -15.297 17.002 1.00 42.22 105 ASP A CA 1
ATOM 816 C C . ASP A 1 105 ? 5.444 -14.529 16.674 1.00 42.22 105 ASP A C 1
ATOM 818 O O . ASP A 1 105 ? 6.416 -14.639 17.419 1.00 42.22 105 ASP A O 1
ATOM 822 N N . HIS A 1 106 ? 5.491 -13.702 15.623 1.00 41.66 106 HIS A N 1
ATOM 823 C CA . HIS A 1 106 ? 6.738 -13.012 15.242 1.00 41.66 106 HIS A CA 1
ATOM 824 C C . HIS A 1 106 ? 7.074 -11.763 16.075 1.00 41.66 106 HIS A C 1
ATOM 826 O O . HIS A 1 106 ? 8.190 -11.256 15.985 1.00 41.66 106 HI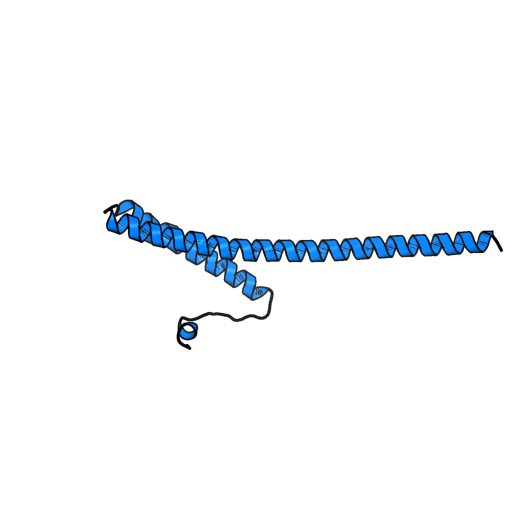S A O 1
ATOM 832 N N . VAL A 1 107 ? 6.159 -11.261 16.913 1.00 42.31 107 VAL A N 1
ATOM 833 C CA . VAL A 1 107 ? 6.403 -10.046 17.725 1.00 42.31 107 VAL A CA 1
ATOM 834 C C . VAL A 1 107 ? 7.087 -10.366 19.067 1.00 42.31 107 VAL A C 1
ATOM 836 O O . VAL A 1 107 ? 7.467 -9.459 19.799 1.00 42.31 107 VAL A O 1
ATOM 839 N N . ALA A 1 108 ? 7.300 -11.643 19.401 1.00 34.56 108 ALA A N 1
ATOM 840 C CA . ALA A 1 108 ? 7.839 -12.063 20.697 1.00 34.56 108 ALA A CA 1
ATOM 841 C C . ALA A 1 108 ? 9.178 -12.813 20.592 1.00 34.56 108 ALA A C 1
ATOM 843 O O . ALA A 1 108 ? 9.338 -13.880 21.180 1.00 34.56 108 ALA A O 1
ATOM 844 N N . HIS A 1 109 ? 10.148 -12.258 19.862 1.00 36.59 109 HIS A N 1
ATOM 845 C CA . HIS A 1 109 ? 11.573 -12.552 20.059 1.00 36.59 109 HIS A CA 1
ATOM 846 C C . HIS A 1 109 ? 12.392 -11.269 19.885 1.00 36.59 109 HIS A C 1
ATOM 848 O O . HIS A 1 109 ? 12.926 -11.005 18.811 1.00 36.59 109 HIS A O 1
ATOM 854 N N . ILE A 1 110 ? 12.440 -10.469 20.953 1.00 36.25 110 ILE A N 1
ATOM 855 C CA . ILE A 1 110 ? 13.612 -9.754 21.491 1.00 36.25 110 ILE A CA 1
ATOM 856 C C . ILE A 1 110 ? 13.260 -9.319 22.916 1.00 36.25 110 ILE A C 1
ATOM 858 O O . ILE A 1 110 ? 12.139 -8.798 23.112 1.00 36.25 110 ILE A O 1
#